Protein AF-A0AA97B5R2-F1 (afdb_monomer_lite)

pLDDT: mean 92.92, std 11.65, range [47.53, 98.75]

Radius of gyration: 19.77 Å; chains: 1; bounding box: 55×40×54 Å

Secondary structure (DSSP, 8-state):
--TT--HHHHHHHHHHHHHTT-HHHHHHHHHHHHHH-SSHHHHHHHHHHHHHHHHTT-HHHHHHHHHHHHTT--HHHHHHHHHHHHHHHHHTS--HHHHHHHHHH-GGGS-HHHHHHHHHHHHHHHHHHHHHHHHHHHT-------

Sequence (146 aa):
MPRDADPRDLLGFAGVALRARDYERAQAFARAAAAGDTGAVGIEALALASRLSRKAGDASAAAAHLHQALQTAQGFQAATLHLQLTKLYEHGLKDLARALHHAKLASAAELPVDHHRRILRLETRLARSTRAASLDLGMGSPRSGT

Foldseek 3Di:
DDPPDALVVLQVQLVVCVVVVVLVSNLVSLVVSLVRDLPDSVLVSLCSNLVSCVVVLNLPSSLVSLVSSCVHDDDQSNLVSLCVQLCSCVPRVVNLVSSLVSLVSNCSPDDVVVSVVSNVVSVVVVVVVVVVVVVVVVPDDDPPDD

Structure (mmCIF, N/CA/C/O backbone):
data_AF-A0AA97B5R2-F1
#
_entry.id   AF-A0AA97B5R2-F1
#
loop_
_atom_site.group_PDB
_atom_site.id
_atom_site.type_symbol
_atom_site.label_atom_id
_atom_site.label_alt_id
_atom_site.label_comp_id
_atom_site.label_asym_id
_atom_site.label_entity_id
_atom_site.label_seq_id
_atom_site.pdbx_PDB_ins_code
_atom_site.Cartn_x
_atom_site.Cartn_y
_atom_site.Cartn_z
_atom_site.occupancy
_atom_site.B_iso_or_equiv
_atom_site.auth_seq_id
_atom_site.auth_comp_id
_atom_site.auth_asym_id
_atom_site.auth_atom_id
_atom_site.pdbx_PDB_model_num
ATOM 1 N N . MET A 1 1 ? 2.776 -10.829 -24.301 1.00 53.09 1 MET A N 1
ATOM 2 C CA . MET A 1 1 ? 3.641 -9.633 -24.225 1.00 53.09 1 MET A CA 1
ATOM 3 C C . MET A 1 1 ? 5.039 -10.043 -24.664 1.00 53.09 1 MET A C 1
ATOM 5 O O . MET A 1 1 ? 5.438 -11.137 -24.272 1.00 53.09 1 MET A O 1
ATOM 9 N N . PRO A 1 2 ? 5.734 -9.264 -25.511 1.00 47.53 2 PRO A N 1
ATOM 10 C CA . PRO A 1 2 ? 7.090 -9.604 -25.937 1.00 47.53 2 PRO A CA 1
ATOM 11 C C . PRO A 1 2 ? 8.021 -9.636 -24.719 1.00 47.53 2 PRO A C 1
ATOM 13 O O . PRO A 1 2 ? 7.886 -8.799 -23.829 1.00 47.53 2 PRO A O 1
ATOM 16 N N . ARG A 1 3 ? 8.925 -10.620 -24.667 1.00 55.16 3 ARG A N 1
ATOM 17 C CA . ARG A 1 3 ? 9.823 -10.882 -23.527 1.00 55.16 3 ARG A CA 1
ATOM 18 C C . ARG A 1 3 ? 10.948 -9.843 -23.356 1.00 55.16 3 ARG A C 1
ATOM 20 O O . ARG A 1 3 ? 11.628 -9.898 -22.342 1.00 55.16 3 ARG A O 1
ATOM 27 N N . ASP A 1 4 ? 11.061 -8.879 -24.273 1.00 66.31 4 ASP A N 1
ATOM 28 C CA . ASP A 1 4 ? 12.185 -7.929 -24.351 1.00 66.31 4 ASP A CA 1
ATOM 29 C C . ASP A 1 4 ? 11.793 -6.458 -24.114 1.00 66.31 4 ASP A C 1
ATOM 31 O O . ASP A 1 4 ? 12.588 -5.555 -24.361 1.00 66.31 4 ASP A O 1
ATOM 35 N N . ALA A 1 5 ? 10.558 -6.175 -23.689 1.00 80.44 5 ALA A N 1
ATOM 36 C CA . ALA A 1 5 ? 10.151 -4.796 -23.423 1.00 80.44 5 ALA A CA 1
ATOM 37 C C . ALA A 1 5 ? 10.755 -4.293 -22.100 1.00 80.44 5 ALA A C 1
ATOM 39 O O . ALA A 1 5 ? 10.540 -4.914 -21.057 1.00 80.44 5 ALA A O 1
ATOM 40 N N . ASP A 1 6 ? 11.465 -3.158 -22.139 1.00 94.12 6 ASP A N 1
ATOM 41 C CA . ASP A 1 6 ? 12.035 -2.514 -20.949 1.00 94.12 6 ASP A CA 1
ATOM 42 C C . ASP A 1 6 ? 10.914 -2.231 -19.919 1.00 94.12 6 ASP A C 1
ATOM 44 O O . ASP A 1 6 ? 9.900 -1.603 -20.262 1.00 94.12 6 ASP A O 1
ATOM 48 N N . PRO A 1 7 ? 11.056 -2.666 -18.650 1.00 96.38 7 PRO A N 1
ATOM 49 C CA . PRO A 1 7 ? 10.103 -2.368 -17.581 1.00 96.38 7 PRO A CA 1
ATOM 50 C C . PRO A 1 7 ? 9.746 -0.881 -17.450 1.00 96.38 7 PRO A C 1
ATOM 52 O O . PRO A 1 7 ? 8.614 -0.547 -17.088 1.00 96.38 7 PRO A O 1
ATOM 55 N N . ARG A 1 8 ? 10.681 0.022 -17.768 1.00 97.00 8 ARG A N 1
ATOM 56 C CA . ARG A 1 8 ? 10.473 1.478 -17.741 1.00 97.00 8 ARG A CA 1
ATOM 57 C C . ARG A 1 8 ? 9.499 1.927 -18.820 1.00 97.00 8 ARG A C 1
ATOM 59 O O . ARG A 1 8 ? 8.587 2.700 -18.525 1.00 97.00 8 ARG A O 1
ATOM 66 N N . ASP A 1 9 ? 9.643 1.398 -20.031 1.00 97.56 9 ASP A N 1
ATOM 67 C CA . ASP A 1 9 ? 8.734 1.688 -21.140 1.00 97.56 9 ASP A 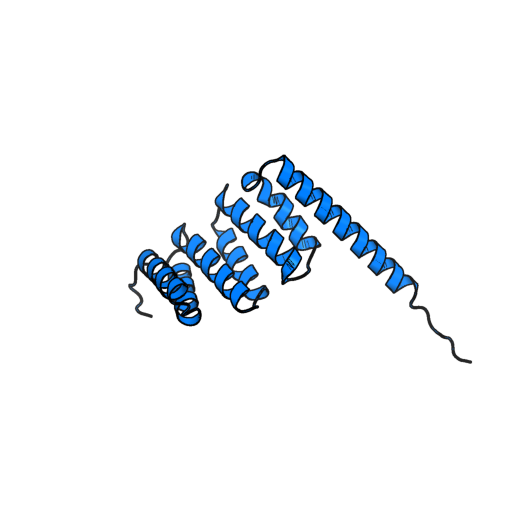CA 1
ATOM 68 C C . ASP A 1 9 ? 7.338 1.148 -20.845 1.00 97.56 9 ASP A C 1
ATOM 70 O O . ASP A 1 9 ? 6.342 1.851 -21.019 1.00 97.56 9 ASP A O 1
ATOM 74 N N . LEU A 1 10 ? 7.256 -0.072 -20.306 1.00 98.06 10 LEU A N 1
ATOM 75 C CA . LEU A 1 10 ? 5.993 -0.666 -19.873 1.00 98.06 10 LEU A CA 1
ATOM 76 C C . LEU A 1 10 ? 5.307 0.187 -18.795 1.00 98.06 10 LEU A C 1
ATOM 78 O O . LEU A 1 10 ? 4.104 0.444 -18.891 1.00 98.06 10 LEU A O 1
ATOM 82 N N . LEU A 1 11 ? 6.049 0.689 -17.804 1.00 98.00 11 LEU A N 1
ATOM 83 C CA . LEU A 1 11 ? 5.506 1.607 -16.800 1.00 98.00 11 LEU A CA 1
ATOM 84 C C . LEU A 1 11 ? 5.040 2.931 -17.435 1.00 98.00 11 LEU A C 1
ATOM 86 O O . LEU A 1 11 ? 3.963 3.438 -17.102 1.00 98.00 11 LEU A O 1
ATOM 90 N N . GLY A 1 12 ? 5.797 3.458 -18.400 1.00 98.00 12 GLY A N 1
ATOM 91 C CA . GLY A 1 12 ? 5.415 4.625 -19.197 1.00 98.00 12 GLY A CA 1
ATOM 92 C C . GLY A 1 12 ? 4.102 4.414 -19.959 1.00 98.00 12 GLY A C 1
ATOM 93 O O . GLY A 1 12 ? 3.184 5.238 -19.863 1.00 98.00 12 GLY A O 1
ATOM 94 N N . PHE A 1 13 ? 3.958 3.281 -20.650 1.00 98.25 13 PHE A N 1
ATOM 95 C CA . PHE A 1 13 ? 2.733 2.903 -21.360 1.00 98.25 13 PHE A CA 1
ATOM 96 C C . PHE A 1 13 ? 1.549 2.717 -20.416 1.00 98.25 13 PHE A C 1
ATOM 98 O O . PHE A 1 13 ? 0.440 3.149 -20.745 1.00 98.25 13 PHE A O 1
ATOM 105 N N . ALA A 1 14 ? 1.771 2.164 -19.220 1.00 98.25 14 ALA A N 1
ATOM 106 C CA . ALA A 1 14 ? 0.740 2.086 -18.191 1.00 98.25 14 ALA A CA 1
ATOM 107 C C . ALA A 1 14 ? 0.219 3.484 -17.811 1.00 98.25 14 ALA A C 1
ATOM 109 O O . ALA A 1 14 ? -0.991 3.691 -17.702 1.00 98.25 14 ALA A O 1
ATOM 110 N N . GLY A 1 15 ? 1.116 4.467 -17.675 1.00 97.50 15 GLY A N 1
ATOM 111 C CA . GLY A 1 15 ? 0.759 5.864 -17.416 1.00 97.50 15 GLY A CA 1
ATOM 112 C C . GLY A 1 15 ? -0.025 6.520 -18.559 1.00 97.50 15 GLY A C 1
ATOM 113 O O . GLY A 1 15 ? -0.993 7.243 -18.310 1.00 97.50 15 GLY A O 1
ATOM 114 N N . VAL A 1 16 ? 0.349 6.253 -19.814 1.00 98.38 16 VAL A N 1
ATOM 115 C CA . VAL A 1 16 ? -0.387 6.734 -20.998 1.00 98.38 16 VAL A CA 1
ATOM 116 C C . VAL A 1 16 ? -1.797 6.142 -21.042 1.00 98.38 16 VAL A C 1
ATOM 118 O O . VAL A 1 16 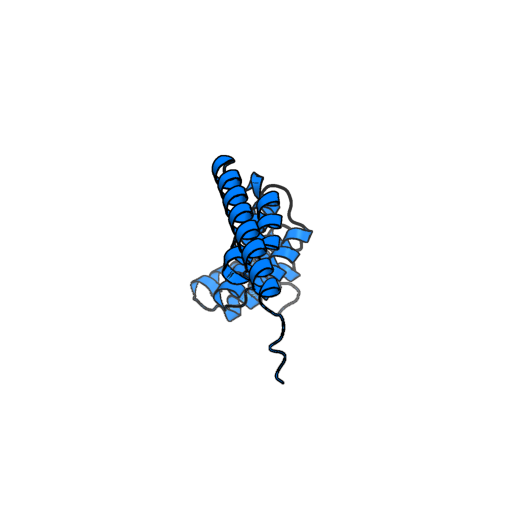? -2.764 6.898 -21.134 1.00 98.38 16 VAL A O 1
ATOM 121 N N . ALA A 1 17 ? -1.925 4.821 -20.903 1.00 98.00 17 ALA A N 1
ATOM 122 C CA . ALA A 1 17 ? -3.217 4.137 -20.885 1.00 98.00 17 ALA A CA 1
ATOM 123 C C . ALA A 1 17 ? -4.112 4.635 -19.737 1.00 98.00 17 ALA A C 1
ATOM 125 O O . ALA A 1 17 ? -5.290 4.924 -19.948 1.00 98.00 17 ALA A O 1
ATOM 126 N N . LEU A 1 18 ? -3.538 4.853 -18.544 1.00 97.19 18 LEU A N 1
ATOM 127 C CA . LEU A 1 18 ? -4.260 5.419 -17.403 1.00 97.19 18 LEU A CA 1
ATOM 128 C C . LEU A 1 18 ? -4.851 6.799 -17.728 1.00 97.19 18 LEU A C 1
ATOM 130 O O . LEU A 1 18 ? -6.016 7.049 -17.416 1.00 97.19 18 LEU A O 1
ATOM 134 N N . ARG A 1 19 ? -4.072 7.694 -18.353 1.00 97.19 19 ARG A N 1
ATOM 135 C CA . ARG A 1 19 ? -4.554 9.029 -18.757 1.00 97.19 19 ARG A CA 1
ATOM 136 C C . ARG A 1 19 ? -5.648 8.948 -19.820 1.00 97.19 19 ARG A C 1
ATOM 138 O O . ARG A 1 19 ? -6.604 9.715 -19.751 1.00 97.19 19 ARG A O 1
ATOM 145 N N . ALA A 1 20 ? -5.548 7.983 -20.731 1.00 97.75 20 ALA A N 1
ATOM 146 C CA . ALA A 1 20 ? -6.587 7.673 -21.712 1.00 97.75 20 ALA A CA 1
ATOM 147 C C . ALA A 1 20 ? -7.826 6.983 -21.103 1.00 97.75 20 ALA A C 1
ATOM 149 O O . ALA A 1 20 ? -8.785 6.715 -21.820 1.00 97.75 20 ALA A O 1
ATOM 150 N N . ARG A 1 21 ? -7.832 6.720 -19.785 1.00 96.69 21 ARG A N 1
ATOM 151 C CA . ARG A 1 21 ? -8.879 5.984 -19.052 1.00 96.69 21 ARG A CA 1
ATOM 152 C C . ARG A 1 21 ? -9.060 4.536 -19.513 1.00 96.69 21 ARG A C 1
ATOM 154 O O . ARG A 1 21 ? -10.058 3.908 -19.166 1.00 96.69 21 ARG A O 1
ATOM 161 N N . ASP A 1 22 ? -8.075 3.993 -20.216 1.00 97.81 22 ASP A N 1
ATOM 162 C CA . ASP A 1 22 ? -8.004 2.580 -20.562 1.00 97.81 22 ASP A CA 1
ATOM 163 C C . ASP A 1 22 ? -7.385 1.813 -19.385 1.00 97.81 22 ASP A C 1
ATOM 165 O O . ASP A 1 22 ? -6.177 1.565 -19.310 1.00 97.81 22 ASP A O 1
ATOM 169 N N . TYR A 1 23 ? -8.223 1.530 -18.385 1.00 96.94 23 TYR A N 1
ATOM 170 C CA . TYR A 1 23 ? -7.773 0.930 -17.128 1.00 96.94 23 TYR A CA 1
ATOM 171 C C . TYR A 1 23 ? -7.319 -0.518 -17.299 1.00 96.94 23 TYR A C 1
ATOM 173 O O . TYR A 1 23 ? -6.430 -0.954 -16.570 1.00 96.94 23 TYR A O 1
ATOM 181 N N . GLU A 1 24 ? -7.889 -1.243 -18.261 1.00 96.44 24 GLU A N 1
ATOM 182 C CA . GLU A 1 24 ? -7.503 -2.621 -18.552 1.00 96.44 24 GLU A CA 1
ATOM 183 C C . GLU A 1 24 ? -6.079 -2.672 -19.114 1.00 96.44 24 GLU A C 1
ATOM 185 O O . GLU A 1 24 ? -5.216 -3.355 -18.550 1.00 96.44 24 GLU A O 1
ATOM 190 N N . ARG A 1 25 ? -5.775 -1.868 -20.147 1.00 97.50 25 ARG A N 1
ATOM 191 C CA . ARG A 1 25 ? -4.408 -1.790 -20.683 1.00 97.50 25 ARG A CA 1
ATOM 192 C C . ARG A 1 25 ? -3.432 -1.226 -19.667 1.00 97.50 25 ARG A C 1
ATOM 194 O O . ARG A 1 25 ? -2.323 -1.743 -19.553 1.00 97.50 25 ARG A O 1
ATOM 201 N N . ALA A 1 26 ? -3.831 -0.211 -18.899 1.00 98.44 26 ALA A N 1
ATOM 202 C CA . ALA A 1 26 ? -2.989 0.327 -17.834 1.00 98.44 26 ALA A CA 1
ATOM 203 C C . ALA A 1 26 ? -2.611 -0.760 -16.814 1.00 98.44 26 ALA A C 1
ATOM 205 O O . ALA A 1 26 ? -1.451 -0.860 -16.414 1.00 98.44 26 ALA A O 1
ATOM 206 N N . GLN A 1 27 ? -3.570 -1.611 -16.437 1.00 97.94 27 GLN A N 1
ATOM 207 C CA . GLN A 1 27 ? -3.349 -2.715 -15.505 1.00 97.94 27 GLN A CA 1
ATOM 208 C C . GLN A 1 27 ? -2.430 -3.784 -16.103 1.00 97.94 27 GLN A C 1
ATOM 210 O O . GLN A 1 27 ? -1.540 -4.274 -15.404 1.00 97.94 27 GLN A O 1
ATOM 215 N N . ALA A 1 28 ? -2.619 -4.130 -17.379 1.00 97.38 28 ALA A N 1
ATOM 216 C CA . ALA A 1 28 ? -1.781 -5.100 -18.077 1.00 97.38 28 ALA A CA 1
ATOM 217 C C . ALA A 1 28 ? -0.320 -4.629 -18.163 1.00 97.38 28 ALA A C 1
ATOM 219 O O . ALA A 1 28 ? 0.588 -5.382 -17.809 1.00 97.38 28 ALA A O 1
ATOM 220 N N . PHE A 1 29 ? -0.093 -3.373 -18.557 1.00 98.38 29 PHE A N 1
ATOM 221 C CA . PHE A 1 29 ? 1.251 -2.802 -18.639 1.00 98.38 29 PHE A CA 1
ATOM 222 C C . PHE A 1 29 ? 1.918 -2.662 -17.268 1.00 98.38 29 PHE A C 1
ATOM 224 O O . PHE A 1 29 ? 3.078 -3.036 -17.127 1.00 98.38 29 PHE A O 1
ATOM 231 N N . ALA A 1 30 ? 1.188 -2.214 -16.240 1.00 98.25 30 ALA A N 1
ATOM 232 C CA . ALA A 1 30 ? 1.731 -2.118 -14.884 1.00 98.25 30 ALA A CA 1
ATOM 233 C C . ALA A 1 30 ? 2.158 -3.493 -14.339 1.00 98.25 30 ALA A C 1
ATOM 235 O O . ALA A 1 30 ? 3.230 -3.625 -13.756 1.00 98.25 30 ALA A O 1
ATOM 236 N N . ARG A 1 31 ? 1.360 -4.545 -14.565 1.00 97.44 31 ARG A N 1
ATOM 237 C CA . ARG A 1 31 ? 1.729 -5.912 -14.157 1.00 97.44 31 ARG A CA 1
ATOM 238 C C . ARG A 1 31 ? 2.928 -6.444 -14.939 1.00 97.44 31 ARG A C 1
ATOM 240 O O . ARG A 1 31 ? 3.774 -7.104 -14.348 1.00 97.44 31 ARG A O 1
ATOM 247 N N . ALA A 1 32 ? 3.014 -6.147 -16.236 1.00 96.81 32 ALA A N 1
ATOM 248 C CA . ALA A 1 32 ? 4.156 -6.542 -17.054 1.00 96.81 32 ALA A CA 1
ATOM 249 C C . ALA A 1 32 ? 5.453 -5.848 -16.597 1.00 96.81 32 ALA A C 1
ATOM 251 O O . ALA A 1 32 ? 6.463 -6.522 -16.430 1.00 96.81 32 ALA A O 1
ATOM 252 N N . ALA A 1 33 ? 5.408 -4.540 -16.313 1.00 97.69 33 ALA A N 1
ATOM 253 C CA . ALA A 1 33 ? 6.545 -3.797 -15.765 1.00 97.69 33 ALA A CA 1
ATOM 254 C C . ALA A 1 33 ? 7.001 -4.369 -14.411 1.00 97.69 33 ALA A C 1
ATOM 256 O O . ALA A 1 33 ? 8.183 -4.629 -14.217 1.00 97.69 33 ALA A O 1
ATOM 257 N N . ALA A 1 34 ? 6.053 -4.646 -13.509 1.00 97.31 34 ALA A N 1
ATOM 258 C CA . ALA A 1 34 ? 6.327 -5.257 -12.208 1.00 97.31 34 ALA A CA 1
ATOM 259 C C . ALA A 1 34 ? 6.938 -6.665 -12.294 1.00 97.31 34 ALA A C 1
ATOM 261 O O . ALA A 1 34 ? 7.671 -7.072 -11.401 1.00 97.31 34 ALA A O 1
ATOM 262 N N . ALA A 1 35 ? 6.616 -7.429 -13.339 1.00 96.19 35 ALA A N 1
ATOM 263 C CA . ALA A 1 35 ? 7.200 -8.748 -13.559 1.00 96.19 35 ALA A CA 1
ATOM 264 C C . ALA A 1 35 ? 8.616 -8.680 -14.157 1.00 96.19 35 ALA A C 1
ATOM 266 O O . ALA A 1 35 ? 9.376 -9.633 -14.011 1.00 96.19 35 ALA A O 1
ATOM 267 N N . GLY A 1 36 ? 8.952 -7.586 -14.847 1.00 94.38 36 GLY A N 1
ATOM 268 C CA . GLY A 1 36 ? 10.240 -7.401 -15.517 1.00 94.38 36 GLY A CA 1
ATOM 269 C C . GLY A 1 36 ? 11.312 -6.707 -14.673 1.00 94.38 36 GLY A C 1
ATOM 270 O O . GLY A 1 36 ? 12.478 -6.745 -15.050 1.00 94.38 36 GLY A O 1
ATOM 271 N N . ASP A 1 37 ? 10.949 -6.089 -13.546 1.00 95.25 37 ASP A N 1
ATOM 272 C CA . ASP A 1 37 ? 11.891 -5.468 -12.608 1.00 95.25 37 ASP A CA 1
ATOM 273 C C . ASP A 1 37 ? 11.488 -5.754 -11.157 1.00 95.25 37 ASP A C 1
ATOM 275 O O . ASP A 1 37 ? 10.328 -5.598 -10.786 1.00 95.25 37 ASP A O 1
ATOM 279 N N . THR A 1 38 ? 12.455 -6.127 -10.317 1.00 92.31 38 THR A N 1
ATOM 280 C CA . THR A 1 38 ? 12.265 -6.275 -8.860 1.00 92.31 38 THR A CA 1
ATOM 281 C C . THR A 1 38 ? 12.750 -5.053 -8.073 1.00 92.31 38 THR A C 1
ATOM 283 O O . THR A 1 38 ? 12.580 -4.999 -6.852 1.00 92.31 38 THR A O 1
ATOM 286 N N . GLY A 1 39 ? 13.388 -4.095 -8.751 1.00 94.19 39 GLY A N 1
ATOM 287 C CA . GLY A 1 39 ? 13.895 -2.849 -8.192 1.00 94.19 39 GLY A CA 1
ATOM 288 C C . GLY A 1 39 ? 12.858 -1.724 -8.159 1.00 94.19 39 GLY A C 1
ATOM 289 O O . GLY A 1 39 ? 11.659 -1.932 -7.960 1.00 94.19 39 GLY A O 1
ATOM 290 N N . ALA A 1 40 ? 13.338 -0.489 -8.311 1.00 94.94 40 ALA A N 1
ATOM 291 C CA . ALA A 1 40 ? 12.517 0.709 -8.150 1.00 94.94 40 ALA A CA 1
ATOM 292 C C . ALA A 1 40 ? 11.347 0.785 -9.148 1.00 94.94 40 ALA A C 1
ATOM 294 O O . ALA A 1 40 ? 10.248 1.184 -8.757 1.00 94.94 40 ALA A O 1
ATOM 295 N N . VAL A 1 41 ? 11.551 0.364 -10.402 1.00 97.00 41 VAL A N 1
ATOM 296 C CA . VAL A 1 41 ? 10.506 0.394 -11.441 1.00 97.00 41 VAL A CA 1
ATOM 297 C C . VAL A 1 41 ? 9.426 -0.629 -11.109 1.00 97.00 41 VAL A C 1
ATOM 299 O O . VAL A 1 41 ? 8.237 -0.321 -11.194 1.00 97.00 41 VAL A O 1
ATOM 302 N N . GLY A 1 42 ? 9.829 -1.813 -10.648 1.00 97.81 42 GLY A N 1
ATOM 303 C CA . GLY A 1 42 ? 8.926 -2.855 -10.174 1.00 97.81 42 GLY A CA 1
ATOM 304 C C . GLY A 1 42 ? 8.030 -2.388 -9.035 1.00 97.81 42 GLY A C 1
ATOM 305 O O . GLY A 1 42 ? 6.812 -2.581 -9.065 1.00 97.81 42 GLY A O 1
ATOM 306 N N . ILE A 1 43 ? 8.615 -1.701 -8.054 1.00 98.19 43 ILE A N 1
ATOM 307 C CA . ILE A 1 43 ? 7.889 -1.159 -6.900 1.00 98.19 43 ILE A CA 1
ATOM 308 C C . ILE A 1 43 ? 6.878 -0.090 -7.332 1.00 98.19 43 ILE A C 1
ATOM 310 O O . ILE A 1 43 ? 5.719 -0.119 -6.902 1.00 98.19 43 ILE A O 1
ATOM 314 N N . GLU A 1 44 ? 7.272 0.833 -8.211 1.00 97.81 44 GLU A N 1
ATOM 315 C CA . GLU A 1 44 ? 6.364 1.847 -8.759 1.00 97.81 44 GLU A CA 1
ATOM 316 C C . GLU A 1 44 ? 5.229 1.225 -9.581 1.00 97.81 44 GLU A C 1
ATOM 318 O O . GLU A 1 44 ? 4.064 1.629 -9.458 1.00 97.81 44 GLU A O 1
ATOM 323 N N . ALA A 1 45 ? 5.548 0.206 -10.377 1.00 98.50 45 ALA A N 1
ATOM 324 C CA . ALA A 1 45 ? 4.589 -0.534 -11.177 1.00 98.50 45 ALA A CA 1
ATOM 325 C C . ALA A 1 45 ? 3.569 -1.283 -10.305 1.00 98.50 45 ALA A C 1
ATOM 327 O O . ALA A 1 45 ? 2.364 -1.210 -10.565 1.00 98.50 45 ALA A O 1
ATOM 328 N N . LEU A 1 46 ? 4.009 -1.915 -9.214 1.00 98.62 46 LEU A N 1
ATOM 329 C CA . LEU A 1 46 ? 3.128 -2.548 -8.227 1.00 98.62 46 LEU A CA 1
ATOM 330 C C . LEU A 1 46 ? 2.253 -1.524 -7.493 1.00 98.62 46 LEU A C 1
ATOM 332 O O . LEU A 1 46 ? 1.051 -1.747 -7.318 1.00 98.62 46 LEU A O 1
ATOM 336 N N . ALA A 1 47 ? 2.797 -0.360 -7.130 1.00 98.19 47 ALA A N 1
ATOM 337 C CA . ALA A 1 47 ? 2.008 0.724 -6.549 1.00 98.19 47 ALA A CA 1
ATOM 338 C C . ALA A 1 47 ? 0.946 1.258 -7.536 1.00 98.19 47 ALA A C 1
ATOM 340 O O . ALA A 1 47 ? -0.186 1.563 -7.143 1.00 98.19 47 ALA A O 1
ATOM 341 N N . LEU A 1 48 ? 1.258 1.345 -8.834 1.00 98.31 48 LEU A N 1
ATOM 342 C CA . LEU A 1 48 ? 0.282 1.681 -9.875 1.00 98.31 48 LEU A CA 1
ATOM 343 C C . LEU A 1 48 ? -0.785 0.587 -10.041 1.00 98.31 48 LEU A C 1
ATOM 345 O O . LEU A 1 48 ? -1.975 0.909 -10.045 1.00 98.31 48 LEU A O 1
ATOM 349 N N . ALA A 1 49 ? -0.386 -0.684 -10.100 1.00 98.50 49 ALA A N 1
ATOM 350 C CA . ALA A 1 49 ? -1.300 -1.824 -10.164 1.00 98.50 49 ALA A CA 1
ATOM 351 C C . ALA A 1 49 ? -2.257 -1.858 -8.958 1.00 98.50 49 ALA A C 1
ATOM 353 O O . ALA A 1 49 ? -3.451 -2.123 -9.117 1.00 98.50 49 ALA A O 1
ATOM 354 N N . SER A 1 50 ? -1.768 -1.508 -7.764 1.00 98.44 50 SER A N 1
ATOM 355 C CA . SER A 1 50 ? -2.603 -1.347 -6.573 1.00 98.44 50 SER A CA 1
ATOM 356 C C . SER A 1 50 ? -3.648 -0.242 -6.745 1.00 98.44 50 SER A C 1
ATOM 358 O O . SER A 1 50 ? -4.836 -0.459 -6.498 1.00 98.44 50 SER A O 1
ATOM 360 N N . ARG A 1 51 ? -3.246 0.944 -7.227 1.00 97.44 51 ARG A N 1
ATOM 361 C CA . ARG A 1 51 ? -4.173 2.066 -7.475 1.00 97.44 51 ARG A CA 1
ATOM 362 C C . ARG A 1 51 ? -5.265 1.708 -8.484 1.00 97.44 51 ARG A C 1
ATOM 364 O O . ARG A 1 51 ? -6.422 2.063 -8.264 1.00 97.44 51 ARG A O 1
ATOM 371 N N . LEU A 1 52 ? -4.907 1.012 -9.558 1.00 98.00 52 LEU A N 1
ATOM 372 C CA . LEU A 1 52 ? -5.847 0.547 -10.578 1.00 98.00 52 LEU A CA 1
ATOM 373 C C . LEU A 1 52 ? -6.823 -0.499 -10.017 1.00 98.00 52 LEU A C 1
ATOM 375 O O . LEU A 1 52 ? -8.029 -0.355 -10.205 1.00 98.00 52 LEU A O 1
ATOM 379 N N . SER A 1 53 ? -6.334 -1.456 -9.222 1.00 97.88 53 SER A N 1
ATOM 380 C CA . SER A 1 53 ? -7.182 -2.452 -8.543 1.00 97.88 53 SER A CA 1
ATOM 381 C C . SER A 1 53 ? -8.191 -1.790 -7.597 1.00 97.88 53 SER A C 1
ATOM 383 O O . SER A 1 53 ? -9.382 -2.089 -7.647 1.00 97.88 53 SER A O 1
ATOM 385 N N . ARG A 1 54 ? -7.763 -0.781 -6.819 1.00 95.94 54 ARG A N 1
ATOM 386 C CA . ARG A 1 54 ? -8.678 0.024 -5.982 1.00 95.94 54 ARG A CA 1
ATOM 387 C C . ARG A 1 54 ? -9.754 0.716 -6.808 1.00 95.94 54 ARG A C 1
ATOM 389 O O . ARG A 1 54 ? -10.903 0.779 -6.382 1.00 95.94 54 ARG A O 1
ATOM 396 N N . LYS A 1 55 ? -9.384 1.255 -7.970 1.00 94.75 55 LYS A N 1
ATOM 397 C CA . LYS A 1 55 ? -10.318 1.934 -8.874 1.00 94.75 55 LYS A CA 1
ATOM 398 C C . LYS A 1 55 ? -11.343 0.970 -9.479 1.00 94.75 55 LYS A C 1
ATOM 400 O O . LYS A 1 55 ? -12.457 1.397 -9.761 1.00 94.75 55 LYS A O 1
ATOM 405 N N . ALA A 1 56 ? -10.979 -0.299 -9.636 1.00 95.56 56 ALA A N 1
ATOM 406 C CA . ALA A 1 56 ? -11.871 -1.375 -10.057 1.00 95.56 56 ALA A CA 1
ATOM 407 C C . ALA A 1 56 ? -12.721 -1.961 -8.908 1.00 95.56 56 ALA A C 1
ATOM 409 O O . ALA A 1 56 ? -13.521 -2.858 -9.146 1.00 95.56 56 ALA A O 1
ATOM 410 N N . GLY A 1 57 ? -12.560 -1.478 -7.670 1.00 95.69 57 GLY A N 1
ATOM 411 C CA . GLY A 1 57 ? -13.263 -2.005 -6.496 1.00 95.69 57 GLY A CA 1
ATOM 412 C C . GLY A 1 57 ? -12.614 -3.243 -5.867 1.00 95.69 57 GLY A C 1
ATOM 413 O O . GLY A 1 57 ? -13.113 -3.739 -4.861 1.00 95.69 57 GLY A O 1
ATOM 414 N N . ASP A 1 58 ? -11.476 -3.708 -6.388 1.00 97.44 58 ASP A N 1
ATOM 415 C CA . ASP A 1 58 ? -10.756 -4.866 -5.859 1.00 97.44 58 ASP A CA 1
ATOM 416 C C . ASP A 1 58 ? -9.711 -4.437 -4.818 1.00 97.44 58 ASP A C 1
ATOM 418 O O . ASP A 1 58 ? -8.519 -4.240 -5.088 1.00 97.44 58 ASP A O 1
ATOM 422 N N . ALA A 1 59 ? -10.186 -4.251 -3.586 1.00 97.44 59 ALA A N 1
ATOM 423 C CA . ALA A 1 59 ? -9.337 -3.889 -2.457 1.00 97.44 59 ALA A CA 1
ATOM 424 C C . ALA A 1 59 ? -8.358 -5.010 -2.057 1.00 97.44 59 ALA A C 1
ATOM 426 O O . ALA A 1 59 ? -7.304 -4.716 -1.491 1.00 97.44 59 ALA A O 1
ATOM 427 N N . SER A 1 60 ? -8.680 -6.274 -2.349 1.00 97.88 60 SER A N 1
ATOM 428 C CA . SER A 1 60 ? -7.828 -7.414 -1.997 1.00 97.88 60 SER A CA 1
ATOM 429 C C . SER A 1 60 ? -6.616 -7.490 -2.923 1.00 97.88 60 SER A C 1
ATOM 431 O O . SER A 1 60 ? -5.477 -7.490 -2.448 1.00 97.88 60 SER A O 1
ATOM 433 N N . ALA A 1 61 ? -6.833 -7.434 -4.242 1.00 98.12 61 ALA A N 1
ATOM 434 C CA . ALA A 1 61 ? -5.74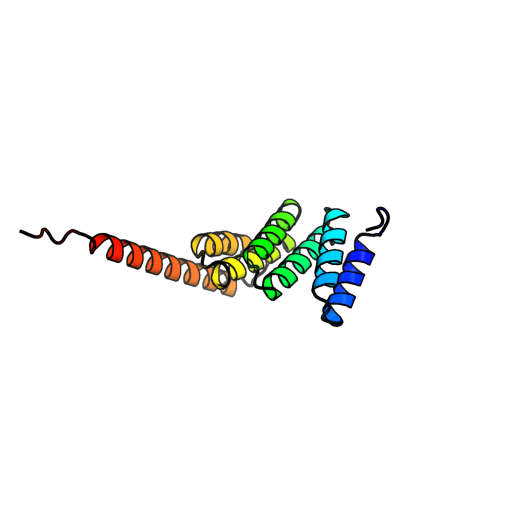2 -7.371 -5.213 1.00 98.12 61 ALA A CA 1
ATOM 435 C C . ALA A 1 61 ? -4.878 -6.122 -5.006 1.00 98.12 61 ALA A C 1
ATOM 437 O O . ALA A 1 61 ? -3.649 -6.183 -5.092 1.00 98.12 61 ALA A O 1
ATOM 438 N N . ALA A 1 62 ? -5.499 -4.996 -4.643 1.00 98.44 62 ALA A N 1
ATOM 439 C CA . ALA A 1 62 ? -4.762 -3.791 -4.299 1.00 98.44 62 ALA A CA 1
ATOM 440 C C . ALA A 1 62 ? -3.785 -3.994 -3.132 1.00 98.44 62 ALA A C 1
ATOM 442 O O . ALA A 1 62 ? -2.661 -3.490 -3.192 1.00 98.44 62 ALA A O 1
ATOM 443 N N . ALA A 1 63 ? -4.195 -4.715 -2.084 1.00 98.62 63 ALA A N 1
ATOM 444 C CA . ALA A 1 63 ? -3.333 -5.020 -0.947 1.00 98.62 63 ALA A CA 1
ATOM 445 C C . ALA A 1 63 ? -2.227 -6.005 -1.339 1.00 98.62 63 ALA A C 1
ATOM 447 O O . ALA A 1 63 ? -1.076 -5.796 -0.963 1.00 98.62 63 ALA A O 1
ATOM 448 N N . ALA A 1 64 ? -2.551 -7.025 -2.141 1.00 98.62 64 ALA A N 1
ATOM 449 C CA . ALA A 1 64 ? -1.579 -8.002 -2.627 1.00 98.62 64 ALA A CA 1
ATOM 450 C C . ALA A 1 64 ? -0.427 -7.334 -3.396 1.00 98.62 64 ALA A C 1
ATOM 452 O O . ALA A 1 64 ? 0.737 -7.606 -3.113 1.00 98.62 64 ALA A O 1
ATOM 453 N N . HIS A 1 65 ? -0.735 -6.390 -4.291 1.00 98.62 65 HIS A N 1
ATOM 454 C CA . HIS A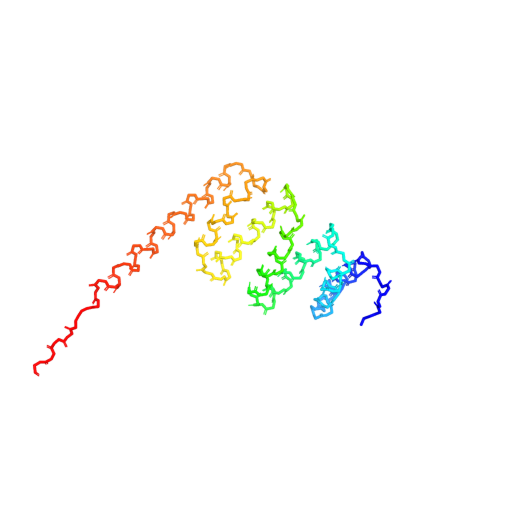 1 65 ? 0.288 -5.637 -5.018 1.00 98.62 65 HIS A CA 1
ATOM 455 C C . HIS A 1 65 ? 1.197 -4.810 -4.092 1.00 98.62 65 HIS A C 1
ATOM 457 O O . HIS A 1 65 ? 2.408 -4.773 -4.297 1.00 98.62 65 HIS A O 1
ATOM 463 N N . LEU A 1 66 ? 0.646 -4.174 -3.051 1.00 98.69 66 LEU A N 1
ATOM 464 C CA . LEU A 1 66 ? 1.447 -3.398 -2.093 1.00 98.69 66 LEU A CA 1
ATOM 465 C C . LEU A 1 66 ? 2.325 -4.290 -1.211 1.00 98.69 66 LEU A C 1
ATOM 467 O O . LEU A 1 66 ? 3.469 -3.936 -0.943 1.00 98.69 66 LEU A O 1
ATOM 471 N N . HIS A 1 67 ? 1.820 -5.451 -0.788 1.00 98.62 67 HIS A N 1
ATOM 472 C CA . HIS A 1 67 ? 2.618 -6.435 -0.052 1.00 98.62 67 HIS A CA 1
ATOM 473 C C . HIS A 1 67 ? 3.750 -7.002 -0.902 1.00 98.62 67 HIS A C 1
ATOM 475 O O . HIS A 1 67 ? 4.861 -7.141 -0.404 1.00 98.62 67 HIS A O 1
ATOM 481 N N . GLN A 1 68 ? 3.503 -7.264 -2.187 1.00 98.44 68 GLN A N 1
ATOM 482 C CA . GLN A 1 68 ? 4.556 -7.670 -3.115 1.00 98.44 68 GLN A CA 1
ATOM 483 C C . GLN A 1 68 ? 5.629 -6.577 -3.249 1.00 98.44 68 GLN A C 1
ATOM 485 O O . GLN A 1 68 ? 6.814 -6.876 -3.183 1.00 98.44 68 GLN A O 1
ATOM 490 N N . ALA A 1 69 ? 5.233 -5.305 -3.354 1.00 98.31 69 ALA A N 1
ATOM 491 C CA . ALA A 1 69 ? 6.179 -4.190 -3.435 1.00 98.31 69 ALA A CA 1
ATOM 492 C C . ALA A 1 69 ? 7.033 -4.045 -2.161 1.00 98.31 69 ALA A C 1
ATOM 494 O O . ALA A 1 69 ? 8.215 -3.714 -2.227 1.00 98.31 69 ALA A O 1
ATOM 495 N N . LEU A 1 70 ? 6.450 -4.329 -0.994 1.00 98.31 70 LEU A N 1
ATOM 496 C CA . LEU A 1 70 ? 7.153 -4.302 0.290 1.00 98.31 70 LEU A CA 1
ATOM 497 C C . LEU A 1 70 ? 8.231 -5.382 0.436 1.00 98.31 70 LEU A C 1
ATOM 499 O O . LEU A 1 70 ? 9.060 -5.263 1.332 1.00 98.31 70 LEU A O 1
ATOM 503 N N . GLN A 1 71 ? 8.254 -6.408 -0.421 1.00 97.44 71 GLN A N 1
ATOM 504 C CA . GLN A 1 71 ? 9.300 -7.436 -0.378 1.00 97.44 71 GLN A CA 1
ATOM 505 C C . GLN A 1 71 ? 10.685 -6.872 -0.716 1.00 97.44 71 GLN A C 1
ATOM 507 O O . GLN A 1 71 ? 11.687 -7.414 -0.255 1.00 97.44 71 GLN A O 1
ATOM 512 N N . THR A 1 72 ? 10.748 -5.795 -1.504 1.00 96.62 72 THR A N 1
ATOM 513 C CA . THR A 1 72 ? 12.010 -5.173 -1.936 1.00 96.62 72 THR A CA 1
ATOM 514 C C . THR A 1 72 ? 12.135 -3.702 -1.542 1.00 96.62 72 THR A C 1
ATOM 516 O O . THR A 1 72 ? 13.251 -3.185 -1.488 1.00 96.62 72 THR A O 1
ATOM 519 N N . ALA A 1 73 ? 11.029 -3.021 -1.220 1.00 97.31 73 ALA A N 1
ATOM 520 C CA . ALA A 1 73 ? 11.052 -1.625 -0.794 1.00 97.31 73 ALA A CA 1
ATOM 521 C C . ALA A 1 73 ? 11.769 -1.423 0.549 1.00 97.31 73 ALA A C 1
ATOM 523 O O . ALA A 1 73 ? 11.640 -2.218 1.479 1.00 97.31 73 ALA A O 1
ATOM 524 N N . GLN A 1 74 ? 12.471 -0.296 0.680 1.00 96.00 74 GLN A N 1
ATOM 525 C CA . GLN A 1 74 ? 13.192 0.075 1.900 1.00 96.00 74 GLN A CA 1
ATOM 526 C C . GLN A 1 74 ? 12.985 1.551 2.260 1.00 96.00 74 GLN A C 1
ATOM 528 O O . GLN A 1 74 ? 12.525 2.358 1.446 1.00 96.00 74 GLN A O 1
ATOM 533 N N . GLY A 1 75 ? 13.314 1.906 3.505 1.00 96.06 75 GLY A N 1
ATOM 534 C CA . GLY A 1 75 ? 13.308 3.285 3.994 1.00 96.06 75 GLY A CA 1
ATOM 535 C C . GLY A 1 75 ? 11.990 4.023 3.735 1.00 96.06 75 GLY A C 1
ATOM 536 O O . GLY A 1 75 ? 10.900 3.512 4.004 1.00 96.06 75 GLY A O 1
ATOM 537 N N . PHE A 1 76 ? 12.090 5.236 3.187 1.00 96.31 76 PHE A N 1
ATOM 538 C CA . PHE A 1 76 ? 10.934 6.095 2.907 1.00 96.31 76 PHE A CA 1
ATOM 539 C C . PHE A 1 76 ? 9.925 5.462 1.928 1.00 96.31 76 PHE A C 1
ATOM 541 O O . PHE A 1 76 ? 8.714 5.665 2.056 1.00 96.31 76 PHE A O 1
ATOM 548 N N . GLN A 1 77 ? 10.398 4.650 0.978 1.00 96.50 77 GLN A N 1
ATOM 549 C CA . GLN A 1 77 ? 9.534 3.965 0.016 1.00 96.50 77 GLN A CA 1
ATOM 550 C C . GLN A 1 77 ? 8.655 2.918 0.713 1.00 96.50 77 GLN A C 1
ATOM 552 O O . GLN A 1 77 ? 7.438 2.920 0.525 1.00 96.50 77 GLN A O 1
ATOM 557 N N . ALA A 1 78 ? 9.240 2.092 1.588 1.00 98.12 78 ALA A N 1
ATOM 558 C CA . ALA A 1 78 ? 8.489 1.124 2.388 1.00 98.12 78 ALA A CA 1
ATOM 559 C C . ALA A 1 78 ? 7.465 1.816 3.305 1.00 98.12 78 ALA A C 1
ATOM 561 O O . ALA A 1 78 ? 6.296 1.424 3.341 1.00 98.12 78 ALA A O 1
ATOM 562 N N . ALA A 1 79 ? 7.859 2.907 3.973 1.00 98.31 79 ALA A N 1
ATOM 563 C CA . ALA A 1 79 ? 6.948 3.689 4.812 1.00 98.31 79 ALA A CA 1
ATOM 564 C C . ALA A 1 79 ? 5.756 4.251 4.012 1.00 98.31 79 ALA A C 1
ATOM 566 O O . ALA A 1 79 ? 4.613 4.214 4.477 1.00 98.31 79 ALA A O 1
ATOM 567 N N . THR A 1 80 ? 5.992 4.704 2.776 1.00 98.19 80 THR A N 1
ATOM 568 C CA . THR A 1 80 ? 4.932 5.192 1.880 1.00 98.19 80 THR A CA 1
ATOM 569 C C . THR A 1 80 ? 3.951 4.078 1.502 1.00 98.19 80 THR A C 1
ATOM 571 O O . THR A 1 80 ? 2.735 4.292 1.520 1.00 98.19 80 THR A O 1
ATOM 574 N N . LEU A 1 81 ? 4.446 2.872 1.207 1.00 98.50 81 LEU A N 1
ATOM 575 C CA . LEU A 1 81 ? 3.602 1.708 0.912 1.00 98.50 81 LEU A CA 1
ATOM 576 C C . LEU A 1 81 ? 2.784 1.275 2.140 1.00 98.50 81 LEU A C 1
ATOM 578 O O . LEU A 1 81 ? 1.585 1.008 2.022 1.00 98.50 81 LEU A O 1
ATOM 582 N N . HIS A 1 82 ? 3.377 1.293 3.337 1.00 98.62 82 HIS A N 1
ATOM 583 C CA . HIS A 1 82 ? 2.656 1.039 4.586 1.00 98.62 82 HIS A CA 1
ATOM 584 C C . HIS A 1 82 ? 1.556 2.072 4.860 1.00 98.62 82 HIS A C 1
ATOM 586 O O . HIS A 1 82 ? 0.453 1.707 5.282 1.00 98.62 82 HIS A O 1
ATOM 592 N N . LEU A 1 83 ? 1.779 3.351 4.547 1.00 98.44 83 LEU A N 1
ATOM 593 C CA . LEU A 1 83 ? 0.729 4.366 4.652 1.00 98.44 83 LEU A CA 1
ATOM 594 C C . LEU A 1 83 ? -0.442 4.082 3.696 1.00 98.44 83 LEU A C 1
ATOM 596 O O . LEU A 1 83 ? -1.610 4.275 4.053 1.00 98.44 83 LEU A O 1
ATOM 600 N N . GLN A 1 84 ? -0.156 3.604 2.483 1.00 98.25 84 GLN A N 1
ATOM 601 C CA . GLN A 1 84 ? -1.191 3.200 1.528 1.00 98.25 84 GLN A CA 1
ATOM 602 C C . GLN A 1 84 ? -1.978 1.981 2.026 1.00 98.25 84 GLN A C 1
ATOM 604 O O . GLN A 1 84 ? -3.212 2.015 2.009 1.00 98.25 84 GLN A O 1
ATOM 609 N N . LEU A 1 85 ? -1.292 0.953 2.539 1.00 98.75 85 LEU A N 1
ATOM 610 C CA . LEU A 1 85 ? -1.924 -0.223 3.147 1.00 98.75 85 LEU A CA 1
ATOM 611 C C . LEU A 1 85 ? -2.793 0.150 4.348 1.00 98.75 85 LEU A C 1
ATOM 613 O O . LEU A 1 85 ? -3.903 -0.356 4.470 1.00 98.75 85 LEU A O 1
ATOM 617 N N . THR A 1 86 ? -2.348 1.090 5.184 1.00 98.62 86 THR A N 1
ATOM 618 C CA . THR A 1 86 ? -3.141 1.598 6.313 1.00 98.62 86 THR A CA 1
ATOM 619 C C . THR A 1 86 ? -4.504 2.104 5.850 1.00 98.62 86 THR A C 1
ATOM 621 O O . THR A 1 86 ? -5.539 1.676 6.360 1.00 98.62 86 THR A O 1
ATOM 624 N N . LYS A 1 87 ? -4.518 2.984 4.839 1.00 97.19 87 LYS A N 1
ATOM 625 C CA . LYS A 1 87 ? -5.756 3.550 4.277 1.00 97.19 87 LYS A CA 1
ATOM 626 C C . LYS A 1 87 ? -6.621 2.467 3.628 1.00 97.19 87 LYS A C 1
ATOM 628 O O . LYS A 1 87 ? -7.846 2.511 3.736 1.00 97.19 87 LYS A O 1
ATOM 633 N N . LEU A 1 88 ? -5.998 1.502 2.954 1.00 98.00 88 LEU A N 1
ATOM 634 C CA . LEU A 1 88 ? -6.702 0.412 2.287 1.00 98.00 88 LEU A CA 1
ATOM 635 C C . LEU A 1 88 ? -7.380 -0.530 3.287 1.00 98.00 88 LEU A C 1
ATOM 637 O O . LEU A 1 88 ? -8.561 -0.831 3.123 1.00 98.00 88 LEU A O 1
ATOM 641 N N . TYR A 1 89 ? -6.678 -0.938 4.342 1.00 98.69 89 TYR A N 1
ATOM 642 C CA . TYR A 1 89 ? -7.251 -1.774 5.392 1.00 98.69 89 TYR A CA 1
ATOM 643 C C . TYR A 1 89 ? -8.321 -1.037 6.197 1.00 98.69 89 TYR A C 1
ATOM 645 O O . TYR A 1 89 ? -9.366 -1.610 6.489 1.00 98.69 89 TYR A O 1
ATOM 653 N N . GLU A 1 90 ? -8.127 0.253 6.478 1.00 97.38 90 GLU A N 1
ATOM 654 C CA . GLU A 1 90 ? -9.103 1.055 7.219 1.00 97.38 90 GLU A CA 1
ATOM 655 C C . GLU A 1 90 ? -10.409 1.267 6.436 1.00 97.38 90 GLU A C 1
ATOM 657 O O . GLU A 1 90 ? -11.504 1.158 6.997 1.00 97.38 90 GLU A O 1
ATOM 662 N N . HIS A 1 91 ? -10.312 1.598 5.145 1.00 95.62 91 HIS A N 1
ATOM 663 C CA . HIS A 1 91 ? -11.468 2.039 4.363 1.00 95.62 91 HIS A CA 1
ATOM 664 C C . HIS A 1 91 ? -12.008 0.982 3.403 1.00 95.62 91 HIS A C 1
ATOM 666 O O . HIS A 1 91 ? -13.229 0.877 3.288 1.00 95.62 91 HIS A O 1
ATOM 672 N N . GLY A 1 92 ? -11.136 0.234 2.727 1.00 94.81 92 GLY A N 1
ATOM 673 C CA . GLY A 1 92 ? -11.513 -0.756 1.716 1.00 94.81 92 GLY A CA 1
ATOM 674 C C . GLY A 1 92 ? -11.797 -2.133 2.308 1.00 94.81 92 GLY A C 1
ATOM 675 O O . GLY A 1 92 ? -12.856 -2.689 2.052 1.00 94.81 92 GLY A O 1
ATOM 676 N N . LEU A 1 93 ? -10.883 -2.657 3.130 1.00 97.38 93 LEU A N 1
ATOM 677 C CA . LEU A 1 93 ? -10.980 -4.022 3.675 1.00 97.38 93 LEU A CA 1
ATOM 678 C C . LEU A 1 93 ? -11.624 -4.094 5.068 1.00 97.38 93 LEU A C 1
ATOM 680 O O . LEU A 1 93 ? -11.911 -5.183 5.546 1.00 97.38 93 LEU A O 1
ATOM 684 N N . LYS A 1 94 ? -11.853 -2.944 5.714 1.00 96.38 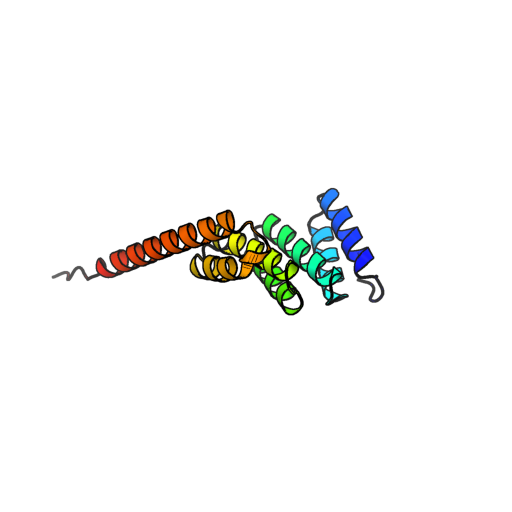94 LYS A N 1
ATOM 685 C CA . LYS A 1 94 ? -12.468 -2.820 7.050 1.00 96.38 94 LYS A CA 1
ATOM 686 C C . LYS A 1 94 ? -11.764 -3.631 8.152 1.00 96.38 94 LYS A C 1
ATOM 688 O O . LYS A 1 94 ? -12.385 -4.004 9.140 1.00 96.38 94 LYS A O 1
ATOM 693 N N . ASP A 1 95 ? -10.456 -3.828 8.025 1.00 97.69 95 ASP A N 1
ATOM 694 C CA . ASP A 1 95 ? -9.620 -4.533 8.999 1.00 97.69 95 ASP A CA 1
ATOM 695 C C . ASP A 1 95 ? -8.798 -3.513 9.797 1.00 97.69 95 ASP A C 1
ATOM 697 O O . ASP A 1 95 ? -7.712 -3.082 9.399 1.00 97.69 95 ASP A O 1
ATOM 701 N N . LEU A 1 96 ? -9.351 -3.070 10.928 1.00 97.62 96 LEU A N 1
ATOM 702 C CA . LEU A 1 96 ? -8.714 -2.047 11.761 1.00 97.62 96 LEU A CA 1
ATOM 703 C C . LEU A 1 96 ? -7.407 -2.527 12.405 1.00 97.62 96 LEU A C 1
ATOM 705 O O . LEU A 1 96 ? -6.516 -1.708 12.629 1.00 97.62 96 LEU A O 1
ATOM 709 N N . ALA A 1 97 ? -7.274 -3.825 12.688 1.00 98.06 97 ALA A N 1
ATOM 710 C CA . ALA A 1 97 ? -6.071 -4.377 13.301 1.00 98.06 97 ALA A CA 1
ATOM 711 C C . ALA A 1 97 ? -4.893 -4.326 12.318 1.00 98.06 97 ALA A C 1
ATOM 713 O O . ALA A 1 97 ? -3.826 -3.800 12.652 1.00 98.06 97 ALA A O 1
ATOM 714 N N . ARG A 1 98 ? -5.106 -4.769 11.072 1.00 98.38 98 ARG A N 1
ATOM 715 C CA . ARG A 1 98 ? -4.094 -4.642 10.012 1.00 98.38 98 ARG A CA 1
ATOM 716 C C . ARG A 1 98 ? -3.830 -3.191 9.627 1.00 98.38 98 ARG A C 1
ATOM 718 O O . ARG A 1 98 ? -2.677 -2.836 9.382 1.00 98.38 98 ARG A O 1
ATOM 725 N N . ALA A 1 99 ? -4.854 -2.334 9.633 1.00 98.69 99 ALA A N 1
ATOM 726 C CA . ALA A 1 99 ? -4.658 -0.901 9.426 1.00 98.69 99 ALA A CA 1
ATOM 727 C C . ALA A 1 99 ? -3.711 -0.306 10.480 1.00 98.69 99 ALA A C 1
ATOM 729 O O . ALA A 1 99 ? -2.774 0.403 10.123 1.00 98.69 99 ALA A O 1
ATOM 730 N N . LEU A 1 100 ? -3.909 -0.625 11.764 1.00 98.62 100 LEU A N 1
ATOM 731 C CA . LEU A 1 100 ? -3.038 -0.163 12.847 1.00 98.62 100 LEU A CA 1
ATOM 732 C C . LEU A 1 100 ? -1.614 -0.718 12.728 1.00 98.62 100 LEU A C 1
ATOM 734 O O . LEU A 1 100 ? -0.658 0.030 12.928 1.00 98.62 100 LEU A O 1
ATOM 738 N N . HIS A 1 101 ? -1.462 -2.000 12.386 1.00 98.56 101 HIS A N 1
ATOM 739 C CA . HIS A 1 101 ? -0.148 -2.607 12.171 1.00 98.56 101 HIS A CA 1
ATOM 740 C C . HIS A 1 101 ? 0.662 -1.829 11.124 1.00 98.56 101 HIS A C 1
ATOM 742 O O . HIS A 1 101 ? 1.777 -1.396 11.406 1.00 98.56 101 HIS A O 1
ATOM 748 N N . HIS A 1 102 ? 0.079 -1.571 9.951 1.00 98.69 102 HIS A N 1
ATOM 749 C CA . HIS A 1 102 ? 0.755 -0.797 8.912 1.00 98.69 102 HIS A CA 1
ATOM 750 C C . HIS A 1 102 ? 0.940 0.673 9.280 1.00 98.69 102 HIS A C 1
ATOM 752 O O . HIS A 1 102 ? 1.961 1.254 8.919 1.00 98.69 102 HIS A O 1
ATOM 758 N N . ALA A 1 103 ? 0.013 1.261 10.040 1.00 98.56 103 ALA A N 1
ATOM 759 C CA . ALA A 1 103 ? 0.145 2.641 10.480 1.00 98.56 103 ALA A CA 1
ATOM 760 C C . ALA A 1 103 ? 1.427 2.826 11.291 1.00 98.56 103 ALA A C 1
ATOM 762 O O . ALA A 1 103 ? 2.148 3.779 11.032 1.00 98.56 103 ALA A O 1
ATOM 763 N N . LYS A 1 104 ? 1.755 1.889 12.195 1.00 98.44 104 LYS A N 1
ATOM 764 C CA . LYS A 1 104 ? 2.974 1.924 13.027 1.00 98.44 104 LYS A CA 1
ATOM 765 C C . LYS A 1 104 ? 4.268 1.891 12.207 1.00 98.44 104 LYS A C 1
ATOM 767 O O . LYS A 1 104 ? 5.266 2.460 12.629 1.00 98.44 104 LYS A O 1
ATOM 772 N N . LEU A 1 105 ? 4.241 1.273 11.027 1.00 98.38 105 LEU A N 1
ATOM 773 C CA . LEU A 1 105 ? 5.394 1.146 10.127 1.00 98.38 105 LEU A CA 1
ATOM 774 C C . LEU A 1 105 ? 5.531 2.325 9.145 1.00 98.38 105 LEU A C 1
ATOM 776 O O . LEU A 1 105 ? 6.505 2.405 8.401 1.00 98.38 105 LEU A O 1
ATOM 780 N N . ALA A 1 106 ? 4.565 3.246 9.126 1.00 97.69 106 ALA A N 1
ATOM 781 C CA . ALA A 1 106 ? 4.497 4.350 8.170 1.00 97.69 106 ALA A CA 1
ATOM 782 C C . ALA A 1 106 ? 5.108 5.670 8.682 1.00 97.69 106 ALA A C 1
ATOM 784 O O . ALA A 1 106 ? 4.933 6.702 8.037 1.00 97.69 106 ALA A O 1
ATOM 785 N N . SER A 1 107 ? 5.802 5.668 9.827 1.00 96.25 107 SER A N 1
ATOM 786 C CA . SER A 1 107 ? 6.259 6.893 10.509 1.00 96.25 107 SER A CA 1
ATOM 787 C C . SER A 1 107 ? 7.104 7.811 9.628 1.00 96.25 107 SER A C 1
ATOM 789 O O . SER A 1 107 ? 6.892 9.016 9.637 1.00 96.25 107 SER A O 1
ATOM 791 N N . ALA A 1 108 ? 8.001 7.255 8.809 1.00 96.75 108 ALA A N 1
ATOM 792 C CA . ALA A 1 108 ? 8.855 8.046 7.925 1.00 96.75 108 ALA A CA 1
ATOM 793 C C . ALA A 1 108 ? 8.095 8.733 6.773 1.00 96.75 108 ALA A C 1
ATOM 795 O O . ALA A 1 108 ? 8.647 9.636 6.154 1.00 96.75 108 ALA A O 1
ATOM 796 N N . ALA A 1 109 ? 6.856 8.325 6.474 1.00 96.88 109 ALA A N 1
ATOM 797 C CA . ALA A 1 109 ? 6.045 8.875 5.382 1.00 96.88 109 ALA A CA 1
ATOM 798 C C . ALA A 1 109 ? 5.050 9.962 5.831 1.00 96.88 109 ALA A C 1
ATOM 800 O O . ALA A 1 109 ? 4.310 10.495 5.003 1.00 96.88 109 ALA A O 1
ATOM 801 N N . GLU A 1 110 ? 4.997 10.284 7.125 1.00 94.56 110 GLU A N 1
ATOM 802 C CA . GLU A 1 110 ? 4.105 11.298 7.689 1.00 94.56 110 GLU A CA 1
ATOM 803 C C . GLU A 1 110 ? 4.880 12.234 8.624 1.00 94.56 110 GLU A C 1
ATOM 805 O O . GLU A 1 110 ? 5.923 11.882 9.172 1.00 94.56 110 GLU A O 1
ATOM 810 N N . LEU A 1 111 ? 4.351 13.439 8.846 1.00 96.62 111 LEU A N 1
ATOM 811 C CA . LEU A 1 111 ? 4.857 14.290 9.920 1.00 96.62 111 LEU A CA 1
ATOM 812 C C . LEU A 1 111 ? 4.600 13.607 11.278 1.00 96.62 111 LEU A C 1
ATOM 814 O O . LEU A 1 111 ? 3.541 12.992 11.449 1.00 96.62 111 LEU A O 1
ATOM 818 N N . PRO A 1 112 ? 5.491 13.756 12.281 1.00 97.31 112 PRO A N 1
ATOM 819 C CA . PRO A 1 112 ? 5.354 13.061 13.565 1.00 97.31 112 PRO A CA 1
ATOM 820 C C . PRO A 1 112 ? 3.997 13.270 14.252 1.00 97.31 112 PRO A C 1
ATOM 822 O O . PRO A 1 112 ? 3.420 12.333 14.804 1.00 97.31 112 PRO A O 1
ATOM 825 N N . VAL A 1 113 ? 3.451 14.489 14.175 1.00 97.88 113 VAL A N 1
ATOM 826 C CA . VAL A 1 113 ? 2.146 14.839 14.760 1.00 97.88 113 VAL A CA 1
ATOM 827 C C . VAL A 1 113 ? 0.996 14.110 14.059 1.00 97.88 113 VAL A C 1
ATOM 829 O O . VAL A 1 113 ? 0.089 13.607 14.724 1.00 97.88 113 VAL A O 1
ATOM 832 N N . ASP A 1 114 ? 1.030 14.017 12.730 1.00 97.69 114 ASP A N 1
ATOM 833 C CA . ASP A 1 114 ? -0.017 13.351 11.950 1.00 97.69 114 ASP A CA 1
ATOM 834 C C . ASP A 1 114 ? 0.027 11.836 12.140 1.00 97.69 114 ASP A C 1
ATOM 836 O O . ASP A 1 114 ? -1.016 11.207 12.352 1.00 97.69 114 ASP A O 1
ATOM 840 N N . HIS A 1 115 ? 1.235 11.269 12.166 1.00 97.88 115 HIS A N 1
ATOM 841 C CA . HIS A 1 115 ? 1.453 9.864 12.483 1.00 97.88 115 HIS A CA 1
ATOM 842 C C . HIS A 1 115 ? 0.886 9.519 13.867 1.00 97.88 115 HIS A C 1
ATOM 844 O O . HIS A 1 115 ? 0.068 8.606 14.000 1.00 97.88 115 HIS A O 1
ATOM 850 N N . HIS A 1 116 ? 1.231 10.299 14.897 1.00 98.19 116 HIS A N 1
ATOM 851 C CA . HIS A 1 116 ? 0.730 10.080 16.253 1.00 98.19 116 HIS A CA 1
ATOM 852 C C . HIS A 1 116 ? -0.806 10.149 16.328 1.00 98.19 116 HIS A C 1
ATOM 854 O O . HIS A 1 116 ? -1.449 9.243 16.866 1.00 98.19 116 HIS A O 1
ATOM 860 N N . ARG A 1 117 ? -1.419 11.171 15.714 1.00 98.25 117 ARG A N 1
ATOM 861 C CA . ARG A 1 117 ? -2.886 11.304 15.639 1.00 98.25 117 ARG A CA 1
ATOM 862 C C . ARG A 1 117 ? -3.541 10.105 14.953 1.00 98.25 117 ARG A C 1
ATOM 864 O O . ARG A 1 117 ? -4.586 9.632 15.407 1.00 98.25 117 ARG A O 1
ATOM 871 N N . ARG A 1 118 ? -2.941 9.596 13.872 1.00 97.69 118 ARG A N 1
ATOM 872 C CA . ARG A 1 118 ? -3.431 8.412 13.154 1.00 97.69 118 ARG A CA 1
ATOM 873 C C . ARG A 1 118 ? -3.427 7.175 14.047 1.00 97.69 118 ARG A C 1
ATOM 875 O O . ARG A 1 118 ? -4.444 6.475 14.074 1.00 97.69 118 ARG A O 1
ATOM 882 N N . ILE A 1 119 ? -2.330 6.929 14.766 1.00 98.44 119 ILE A N 1
ATOM 883 C CA . ILE A 1 119 ? -2.200 5.796 15.693 1.00 98.44 119 ILE A CA 1
ATOM 884 C C . ILE A 1 119 ? -3.278 5.866 16.772 1.00 98.44 119 ILE A C 1
ATOM 886 O O . ILE A 1 119 ? -4.093 4.948 16.862 1.00 98.44 119 ILE A O 1
ATOM 890 N N . LEU A 1 120 ? -3.380 6.990 17.488 1.00 98.25 120 LEU A N 1
ATOM 891 C CA . LEU A 1 120 ? -4.368 7.162 18.560 1.00 98.25 120 LEU A CA 1
ATOM 892 C C . LEU A 1 120 ? -5.805 6.944 18.077 1.00 98.25 120 LEU A C 1
ATOM 894 O O . LEU A 1 120 ? -6.608 6.267 18.727 1.00 98.25 120 LEU A O 1
ATOM 898 N N . ARG A 1 121 ? -6.146 7.496 16.907 1.00 98.12 121 ARG A N 1
ATOM 899 C CA . ARG A 1 121 ? -7.472 7.325 16.308 1.00 98.12 121 ARG A CA 1
ATOM 900 C C . ARG A 1 121 ? -7.751 5.856 15.979 1.00 98.12 121 ARG A C 1
ATOM 902 O O . ARG A 1 121 ? -8.860 5.387 16.238 1.00 98.12 121 ARG A O 1
ATOM 909 N N . LEU A 1 122 ? -6.793 5.140 15.386 1.00 98.06 122 LEU A N 1
ATOM 910 C CA . LEU A 1 122 ? -6.951 3.722 15.043 1.00 98.06 122 LEU A CA 1
ATOM 911 C C . LEU A 1 122 ? -7.057 2.846 16.296 1.00 98.06 122 LEU A C 1
ATOM 913 O O . LEU A 1 122 ? -7.964 2.020 16.359 1.00 98.06 122 LEU A O 1
ATOM 917 N N . GLU A 1 123 ? -6.226 3.080 17.311 1.00 98.19 123 GLU A N 1
ATOM 918 C CA . GLU A 1 123 ? -6.280 2.370 18.597 1.00 98.19 123 GLU A CA 1
ATOM 919 C C . GLU A 1 123 ? -7.626 2.578 19.297 1.00 98.19 123 GLU A C 1
ATOM 921 O O . GLU A 1 123 ? -8.292 1.616 19.681 1.00 98.19 123 GLU A O 1
ATOM 926 N N . THR A 1 124 ? -8.100 3.824 19.356 1.00 97.69 124 THR A N 1
ATOM 927 C CA . THR A 1 124 ? -9.402 4.160 19.952 1.00 97.69 124 THR A CA 1
ATOM 928 C C . THR A 1 124 ? -10.563 3.509 19.196 1.00 97.69 124 THR A C 1
ATOM 930 O O . THR A 1 124 ? -11.545 3.062 19.793 1.00 97.69 124 THR A O 1
ATOM 933 N N . ARG A 1 125 ? -10.506 3.465 17.859 1.00 96.94 125 ARG A N 1
ATOM 934 C CA . ARG A 1 125 ? -11.530 2.793 17.042 1.00 96.94 125 ARG A CA 1
ATOM 935 C C . ARG A 1 125 ? -11.496 1.277 17.221 1.00 96.94 125 ARG 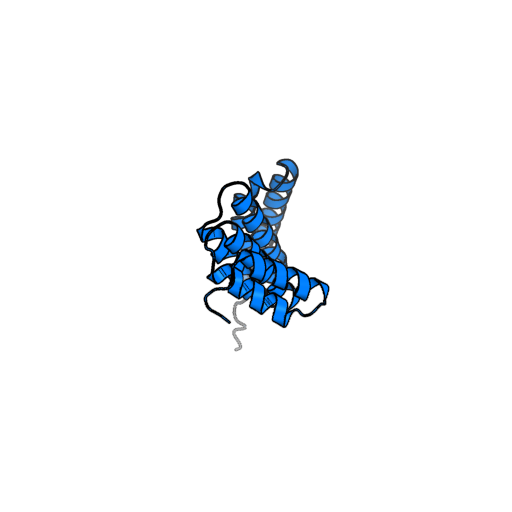A C 1
ATOM 937 O O . ARG A 1 125 ? -12.564 0.678 17.341 1.00 96.94 125 ARG A O 1
ATOM 944 N N . LEU A 1 126 ? -10.308 0.677 17.264 1.00 95.94 126 LEU A N 1
ATOM 945 C CA . LEU A 1 126 ? -10.139 -0.759 17.465 1.00 95.94 126 LEU A CA 1
ATOM 946 C C . LEU A 1 126 ? -10.672 -1.175 18.840 1.00 95.94 126 LEU A C 1
ATOM 948 O O . LEU A 1 126 ? -11.538 -2.038 18.908 1.00 95.94 126 LEU A O 1
ATOM 952 N N . ALA A 1 127 ? -10.273 -0.478 19.910 1.00 95.25 127 ALA A N 1
ATOM 953 C CA . ALA A 1 127 ? -10.749 -0.748 21.267 1.00 95.25 127 ALA A CA 1
ATOM 954 C C . ALA A 1 127 ? -12.281 -0.656 21.387 1.00 95.25 127 ALA A C 1
ATOM 956 O O . ALA A 1 127 ? -12.905 -1.507 22.020 1.00 95.25 127 ALA A O 1
ATOM 957 N N . ARG A 1 128 ? -12.906 0.347 20.752 1.00 94.12 128 ARG A N 1
ATOM 958 C CA . ARG A 1 128 ? -14.374 0.464 20.708 1.00 94.12 128 ARG A CA 1
ATOM 959 C C . ARG A 1 128 ? -15.030 -0.700 19.968 1.00 94.12 128 ARG A C 1
ATOM 961 O O . ARG A 1 128 ? -16.028 -1.222 20.450 1.00 94.12 128 ARG A O 1
ATOM 968 N N . SER A 1 129 ? -14.460 -1.113 18.838 1.00 90.81 129 SER A N 1
ATOM 969 C CA . SER A 1 129 ? -14.993 -2.216 18.027 1.00 90.81 129 SER A CA 1
ATOM 970 C C . SER A 1 129 ? -14.913 -3.549 18.776 1.00 90.81 129 SER A C 1
ATOM 972 O O . SER A 1 129 ? -15.885 -4.297 18.800 1.00 90.81 129 SER A O 1
ATOM 974 N N . THR A 1 130 ? -13.797 -3.813 19.463 1.00 89.75 130 THR A N 1
ATOM 975 C CA . THR A 1 130 ? -13.629 -5.015 20.292 1.00 89.75 130 THR A CA 1
ATOM 976 C C . THR A 1 130 ? -14.614 -5.045 21.461 1.00 89.75 130 THR A C 1
ATOM 978 O O . THR A 1 130 ? -15.217 -6.083 21.717 1.00 89.75 130 THR A O 1
ATOM 981 N N . ARG A 1 131 ? -14.825 -3.910 22.148 1.00 87.81 131 ARG A N 1
ATOM 982 C CA . ARG A 1 131 ? -15.819 -3.820 23.233 1.00 87.81 131 ARG A CA 1
ATOM 983 C C . ARG A 1 131 ? -17.239 -4.078 22.730 1.00 87.81 131 ARG A C 1
ATOM 985 O O . ARG A 1 131 ? -17.954 -4.855 23.352 1.00 87.81 131 ARG A O 1
ATOM 992 N N . ALA A 1 132 ? -17.631 -3.472 21.610 1.00 83.44 132 ALA A N 1
ATOM 993 C CA . ALA A 1 132 ? -18.945 -3.711 21.012 1.00 83.44 132 ALA A CA 1
ATOM 994 C C . ALA A 1 132 ? -19.154 -5.202 20.692 1.00 83.44 132 ALA A C 1
ATOM 996 O O . ALA A 1 132 ? -20.128 -5.790 21.148 1.00 83.44 132 ALA A O 1
ATOM 997 N N . ALA A 1 133 ? -18.178 -5.842 20.039 1.00 79.62 133 ALA A N 1
ATOM 998 C CA . ALA A 1 133 ? -18.246 -7.268 19.722 1.00 79.62 133 ALA A CA 1
ATOM 999 C C . ALA A 1 133 ? -18.362 -8.162 20.974 1.00 79.62 133 ALA A C 1
ATOM 1001 O O . ALA A 1 133 ? -19.114 -9.133 20.971 1.00 79.62 133 ALA A O 1
ATOM 1002 N N . SER A 1 134 ? -17.652 -7.837 22.063 1.00 81.25 134 SER A N 1
ATOM 1003 C CA . SER A 1 134 ? -17.772 -8.592 23.320 1.00 81.25 134 SER A CA 1
ATOM 1004 C C . SER A 1 134 ? -19.153 -8.474 23.973 1.00 81.25 134 SER A C 1
ATOM 1006 O O . SER A 1 134 ? -19.618 -9.434 24.582 1.00 81.25 134 SER A O 1
ATOM 1008 N N . LEU A 1 135 ? -19.820 -7.324 23.827 1.00 79.75 135 LEU A N 1
ATOM 1009 C CA . LEU A 1 135 ? -21.171 -7.114 24.349 1.00 79.75 135 LEU A CA 1
ATOM 1010 C C . LEU A 1 135 ? -22.212 -7.884 23.524 1.00 79.75 135 LEU A C 1
ATOM 1012 O O . LEU A 1 135 ? -23.089 -8.512 24.111 1.00 79.75 135 LEU A O 1
ATOM 1016 N N . ASP A 1 136 ? -22.074 -7.910 22.195 1.00 77.00 136 ASP A N 1
ATOM 1017 C CA . ASP A 1 136 ? -22.970 -8.671 21.312 1.00 77.00 136 ASP A CA 1
ATOM 1018 C C . ASP A 1 136 ? -22.917 -10.182 21.604 1.00 77.00 136 ASP A C 1
ATOM 1020 O O . ASP A 1 136 ? -23.951 -10.848 21.647 1.00 77.00 136 ASP A O 1
ATOM 1024 N N . LEU A 1 137 ? -21.725 -10.725 21.880 1.00 73.75 137 LEU A N 1
ATOM 1025 C CA . LEU A 1 137 ? -21.546 -12.137 22.241 1.00 73.75 137 LEU A CA 1
ATOM 1026 C C . LEU A 1 137 ? -22.099 -12.476 23.636 1.00 73.75 137 LEU A C 1
ATOM 1028 O O . LEU A 1 137 ? -22.554 -13.596 23.854 1.00 73.75 137 LEU A O 1
ATOM 1032 N N . GLY A 1 138 ? -22.091 -11.521 24.573 1.00 65.00 138 GLY A N 1
ATOM 1033 C CA . GLY A 1 138 ? -22.646 -11.695 25.921 1.00 65.00 138 GLY A CA 1
ATOM 1034 C C . GLY A 1 138 ? -24.179 -11.664 25.985 1.00 65.00 138 GLY A C 1
ATOM 1035 O O . GLY A 1 138 ? -24.755 -12.135 26.962 1.00 65.00 138 GLY A O 1
ATOM 1036 N N . MET A 1 139 ? -24.844 -11.147 24.947 1.00 61.22 139 MET A N 1
ATOM 1037 C CA . MET A 1 139 ? -26.311 -11.069 24.853 1.00 61.22 139 MET A CA 1
ATOM 1038 C C . MET A 1 139 ? -26.945 -12.284 24.148 1.00 61.22 139 MET A C 1
ATOM 1040 O O . MET A 1 139 ? -28.170 -12.391 24.082 1.00 61.22 139 MET A O 1
ATOM 1044 N N . GLY A 1 140 ? -26.135 -13.222 23.646 1.00 58.16 140 GLY A N 1
ATOM 1045 C CA . GLY A 1 140 ? -26.588 -14.491 23.077 1.00 58.16 140 GLY A CA 1
ATOM 1046 C C . GLY A 1 140 ? -26.608 -15.622 24.110 1.00 58.16 140 GLY A C 1
ATOM 1047 O O . GLY A 1 140 ? -25.703 -16.449 24.129 1.00 58.16 140 GLY A O 1
ATOM 1048 N N . SER A 1 141 ? -27.639 -15.701 24.954 1.00 59.06 141 SER A N 1
ATOM 1049 C CA . SER A 1 141 ? -27.950 -16.924 25.719 1.00 59.06 141 SER A CA 1
ATOM 1050 C C . SER A 1 141 ? -29.451 -17.240 25.665 1.00 59.06 141 SER A C 1
ATOM 1052 O O . SER A 1 141 ? -30.260 -16.328 25.476 1.00 59.06 141 SER A O 1
ATOM 1054 N N . PRO A 1 142 ? -29.831 -18.530 25.698 1.00 58.00 142 PRO A N 1
ATOM 1055 C CA . PRO A 1 142 ? -30.934 -19.062 24.913 1.00 58.00 142 PRO A CA 1
ATOM 1056 C C . PRO A 1 142 ? -32.289 -18.740 25.533 1.00 58.00 142 PRO A C 1
ATOM 1058 O O . PRO A 1 142 ? -32.476 -18.782 26.748 1.00 58.00 142 PRO A O 1
ATOM 1061 N N . ARG A 1 143 ? -33.286 -18.517 24.672 1.00 57.75 143 ARG A N 1
ATOM 1062 C CA . ARG A 1 143 ? -34.679 -18.712 25.070 1.00 57.75 143 ARG A CA 1
ATOM 1063 C C . ARG A 1 143 ? -34.874 -20.212 25.291 1.00 57.75 143 ARG A C 1
ATOM 1065 O O . ARG A 1 143 ? -35.135 -20.939 24.338 1.00 57.75 143 ARG A O 1
ATOM 1072 N N . SER A 1 144 ? -34.709 -20.668 26.531 1.00 56.62 144 SER A N 1
ATOM 1073 C CA . SER A 1 144 ? -35.248 -21.951 26.981 1.00 56.62 144 SER A CA 1
ATOM 1074 C C . SER A 1 144 ? -36.768 -21.872 26.864 1.00 56.62 144 SER A C 1
ATOM 1076 O O . SER A 1 144 ? -37.433 -21.263 27.699 1.00 56.62 144 SER A O 1
ATOM 1078 N N . GLY A 1 145 ? -37.291 -22.398 25.758 1.00 64.31 145 GLY A N 1
ATOM 1079 C CA . GLY A 1 145 ? -38.712 -22.641 25.565 1.00 64.31 145 GLY A CA 1
ATOM 1080 C C . GLY A 1 145 ? -39.102 -23.909 26.313 1.00 64.31 145 GLY A C 1
ATOM 1081 O O . GLY A 1 145 ? -38.506 -24.959 26.088 1.00 64.31 145 GLY A O 1
ATOM 1082 N N . THR A 1 146 ? -40.048 -23.735 27.229 1.00 57.91 146 THR A N 1
ATOM 1083 C CA . THR A 1 146 ? -40.825 -24.752 27.951 1.00 57.91 146 THR A CA 1
ATOM 1084 C C . THR A 1 146 ? -41.593 -25.677 27.023 1.00 57.91 146 THR A C 1
ATOM 1086 O O . THR A 1 146 ? -42.151 -25.136 26.039 1.00 57.91 146 THR A O 1
#